Protein AF-A0A1J7H4N3-F1 (afdb_monomer_lite)

Structure (mmCIF, N/CA/C/O backbone):
data_AF-A0A1J7H4N3-F1
#
_entry.id   AF-A0A1J7H4N3-F1
#
loop_
_atom_site.group_PDB
_atom_site.id
_atom_site.type_symbol
_atom_site.label_atom_id
_atom_site.label_alt_id
_atom_site.label_comp_id
_atom_site.label_asym_id
_atom_site.label_entity_id
_atom_site.label_seq_id
_atom_site.pdbx_PDB_ins_code
_atom_site.Cartn_x
_atom_site.Cartn_y
_atom_site.Cartn_z
_atom_site.occupancy
_atom_site.B_iso_or_equiv
_atom_site.auth_seq_id
_atom_site.auth_comp_id
_atom_site.auth_asym_id
_atom_site.auth_atom_id
_atom_site.pdbx_PDB_model_num
ATOM 1 N N . MET A 1 1 ? -33.773 6.136 33.482 1.00 53.31 1 MET A N 1
ATOM 2 C CA . MET A 1 1 ? -32.882 6.706 32.454 1.00 53.31 1 MET A CA 1
ATOM 3 C C . MET A 1 1 ? -32.362 5.553 31.623 1.00 53.31 1 MET A C 1
ATOM 5 O O . MET A 1 1 ? -31.611 4.738 32.151 1.00 53.31 1 MET A O 1
ATOM 9 N N . ASP A 1 2 ? -32.856 5.421 30.395 1.00 66.38 2 ASP A N 1
ATOM 10 C CA . ASP A 1 2 ? -32.559 4.284 29.526 1.00 66.38 2 ASP A CA 1
ATOM 11 C C . ASP A 1 2 ? -31.075 4.214 29.158 1.00 66.38 2 ASP A C 1
ATOM 13 O O . ASP A 1 2 ? -30.423 5.223 28.881 1.00 66.38 2 ASP A O 1
ATOM 17 N N . ARG A 1 3 ? -30.525 2.996 29.202 1.00 74.94 3 ARG A N 1
ATOM 18 C CA . ARG A 1 3 ? -29.147 2.718 28.792 1.00 74.94 3 ARG A CA 1
ATOM 19 C C . ARG A 1 3 ? -29.035 2.945 27.290 1.00 74.94 3 ARG A C 1
ATOM 21 O O . ARG A 1 3 ? -29.624 2.204 26.510 1.00 74.94 3 ARG A O 1
ATOM 28 N N . TYR A 1 4 ? -28.225 3.917 26.886 1.00 70.62 4 TYR A N 1
ATOM 29 C CA . TYR A 1 4 ? -27.806 4.039 25.495 1.00 70.62 4 TYR A CA 1
ATOM 30 C C . TYR A 1 4 ? -27.021 2.791 25.088 1.00 70.62 4 TYR A C 1
ATOM 32 O O . TYR A 1 4 ? -25.940 2.516 25.612 1.00 70.62 4 TYR A O 1
ATOM 40 N N . GLN A 1 5 ? -27.569 2.031 24.144 1.00 72.38 5 GLN A N 1
ATOM 41 C CA . GLN A 1 5 ? -26.867 0.923 23.517 1.00 72.38 5 GLN A CA 1
ATOM 42 C C . GLN A 1 5 ? -25.941 1.496 22.445 1.00 72.38 5 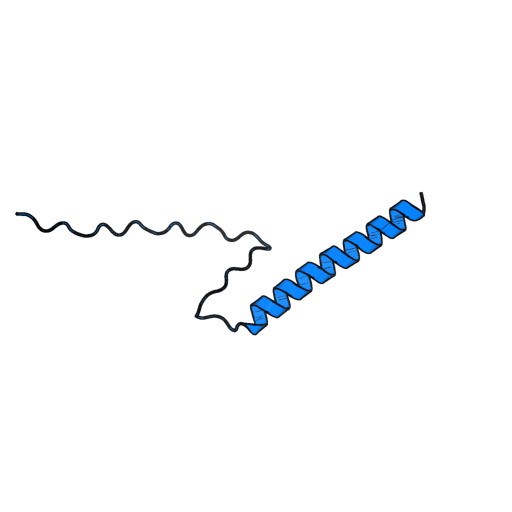GLN A C 1
ATOM 44 O O . GLN A 1 5 ? -26.375 2.239 21.564 1.00 72.38 5 GLN A O 1
ATOM 49 N N . LYS A 1 6 ? -24.643 1.197 22.541 1.00 73.62 6 LYS A N 1
ATOM 50 C CA . LYS A 1 6 ? -23.656 1.640 21.556 1.00 73.62 6 LYS A CA 1
ATOM 51 C C . LYS A 1 6 ? -23.991 0.976 20.220 1.00 73.62 6 LYS A C 1
ATOM 53 O O . LYS A 1 6 ? -23.760 -0.215 20.046 1.00 73.62 6 LYS A O 1
ATOM 58 N N . VAL A 1 7 ? -24.571 1.742 19.300 1.00 71.38 7 VAL A N 1
ATOM 59 C CA . VAL A 1 7 ? -24.866 1.276 17.943 1.00 71.38 7 VAL A CA 1
ATOM 60 C C . VAL A 1 7 ? -23.536 1.123 17.212 1.00 71.38 7 VAL A C 1
ATOM 62 O O . VAL A 1 7 ? -22.878 2.112 16.877 1.00 71.38 7 VAL A O 1
ATOM 65 N N . GLU A 1 8 ? -23.105 -0.118 17.008 1.00 70.06 8 GLU A N 1
ATOM 66 C CA . GLU A 1 8 ? -21.930 -0.422 16.201 1.00 70.06 8 GLU A CA 1
ATOM 67 C C . GLU A 1 8 ? -22.254 -0.117 14.741 1.00 70.06 8 GLU A C 1
ATOM 69 O O . GLU A 1 8 ? -23.005 -0.832 14.081 1.00 70.06 8 GLU A O 1
ATOM 74 N N . LYS A 1 9 ? -21.714 0.993 14.232 1.00 74.56 9 LYS A N 1
ATOM 75 C CA . LYS A 1 9 ? -21.784 1.280 12.802 1.00 74.56 9 LYS A CA 1
ATOM 76 C C . LYS A 1 9 ? -20.931 0.231 12.080 1.00 74.56 9 LYS A C 1
ATOM 78 O O . LYS A 1 9 ? -19.734 0.155 12.380 1.00 74.56 9 LYS A O 1
ATOM 83 N N . PRO A 1 10 ? -21.499 -0.557 11.149 1.00 68.81 10 PRO A N 1
ATOM 84 C CA . PRO A 1 10 ? -20.715 -1.491 10.358 1.00 68.81 10 PRO A CA 1
ATOM 85 C C . PRO A 1 10 ? -19.658 -0.687 9.603 1.00 68.81 10 PRO A C 1
ATOM 87 O O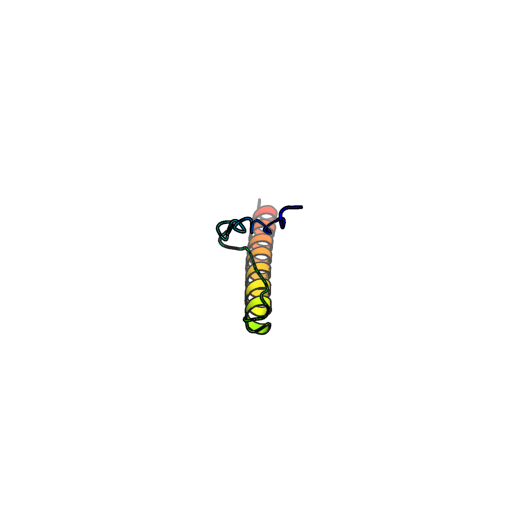 . PRO A 1 10 ? -19.980 0.246 8.867 1.00 68.81 10 PRO A O 1
ATOM 90 N N . LYS A 1 11 ? -18.380 -0.992 9.846 1.00 68.56 11 LYS A N 1
ATOM 91 C CA . LYS A 1 11 ? -17.283 -0.349 9.121 1.00 68.56 11 LYS A CA 1
ATOM 92 C C . LYS A 1 11 ? -17.417 -0.777 7.659 1.00 68.56 11 LYS A C 1
ATOM 94 O O . LYS A 1 11 ? -17.365 -1.981 7.407 1.00 68.56 11 LYS A O 1
ATOM 99 N N . PRO A 1 12 ? -17.600 0.146 6.704 1.00 62.81 12 PRO A N 1
ATOM 100 C CA . PRO A 1 12 ? -17.627 -0.236 5.306 1.00 62.81 12 PRO A CA 1
ATOM 101 C C . PRO A 1 12 ? -16.261 -0.831 4.961 1.00 62.81 12 PRO A C 1
ATOM 103 O O . PRO A 1 12 ? -15.229 -0.165 5.074 1.00 62.81 12 PRO A O 1
ATOM 106 N N . HIS A 1 13 ? -16.240 -2.106 4.577 1.00 62.38 13 HIS A N 1
ATOM 107 C CA . HIS A 1 13 ? -15.095 -2.659 3.874 1.00 62.38 13 HIS A CA 1
ATOM 108 C C . HIS A 1 13 ? -15.113 -2.046 2.480 1.00 62.38 13 HIS A C 1
ATOM 110 O O . HIS A 1 13 ? -15.792 -2.533 1.582 1.00 62.38 13 HIS A O 1
ATOM 116 N N . SER A 1 14 ? -14.418 -0.918 2.330 1.00 71.56 14 SER A N 1
ATOM 117 C CA . SER A 1 14 ? -14.111 -0.376 1.015 1.00 71.56 14 SER A CA 1
ATOM 118 C C . SER A 1 14 ? -13.442 -1.473 0.175 1.00 71.56 14 SER A C 1
ATOM 120 O O . SER A 1 14 ? -12.583 -2.191 0.715 1.00 71.56 14 SER A O 1
ATOM 122 N N . PRO A 1 15 ? -13.838 -1.637 -1.101 1.00 73.88 15 PRO A N 1
ATOM 123 C CA . PRO A 1 15 ? -13.154 -2.556 -1.998 1.00 73.88 15 PRO A CA 1
ATOM 124 C C . PRO A 1 15 ? -11.677 -2.159 -2.074 1.00 73.88 15 PRO A C 1
ATOM 126 O O . PRO A 1 15 ? -11.345 -0.976 -2.038 1.00 73.88 15 PRO A O 1
ATOM 129 N N . ILE A 1 16 ? -10.798 -3.157 -2.084 1.00 71.50 16 ILE A N 1
ATOM 130 C CA . ILE A 1 16 ? -9.351 -2.951 -2.185 1.00 71.50 16 ILE A CA 1
ATOM 131 C C . ILE A 1 16 ? -9.039 -2.736 -3.664 1.00 71.50 16 ILE A C 1
ATOM 133 O O . ILE A 1 16 ? -9.360 -3.608 -4.473 1.00 71.50 16 ILE A O 1
ATOM 137 N N . ASN A 1 17 ? -8.441 -1.597 -4.015 1.00 82.62 17 ASN A N 1
ATOM 138 C CA . ASN A 1 17 ? -7.943 -1.395 -5.377 1.00 82.62 17 ASN A CA 1
ATOM 139 C C . ASN A 1 17 ? -6.665 -2.220 -5.611 1.00 82.62 17 ASN A C 1
ATOM 141 O O . ASN A 1 17 ? -5.953 -2.564 -4.669 1.00 82.62 17 ASN A O 1
ATOM 145 N N . GLU A 1 18 ? -6.350 -2.505 -6.875 1.00 79.81 18 GLU A N 1
ATOM 146 C CA . GLU A 1 18 ? -5.316 -3.480 -7.267 1.00 79.81 18 GLU A CA 1
ATOM 147 C C . GLU A 1 18 ? -3.911 -3.203 -6.692 1.00 79.81 18 GLU A C 1
ATOM 149 O O . GLU A 1 18 ? -3.214 -4.150 -6.342 1.00 79.81 18 GLU A O 1
ATOM 154 N N . ASN A 1 19 ? -3.518 -1.933 -6.518 1.00 84.19 19 ASN A N 1
ATOM 155 C CA . ASN A 1 19 ? -2.188 -1.537 -6.018 1.00 84.19 19 ASN A CA 1
ATOM 156 C C . ASN A 1 19 ? -2.210 -0.930 -4.597 1.00 84.19 19 ASN A C 1
ATOM 158 O O . ASN A 1 19 ? -1.247 -0.287 -4.173 1.00 84.19 19 ASN A O 1
ATOM 162 N N . GLU A 1 20 ? -3.305 -1.089 -3.849 1.00 86.50 20 GLU A N 1
ATOM 163 C CA . GLU A 1 20 ? -3.430 -0.543 -2.493 1.00 86.50 20 GLU A CA 1
ATOM 164 C C . GLU A 1 20 ? -2.859 -1.484 -1.425 1.00 86.50 20 GLU A C 1
ATOM 166 O O . GLU A 1 20 ? -3.303 -2.619 -1.251 1.00 86.50 20 GLU A O 1
ATOM 171 N N . ILE A 1 21 ? -1.912 -0.982 -0.627 1.00 85.62 21 ILE A N 1
ATOM 172 C CA . ILE A 1 21 ? -1.288 -1.750 0.457 1.00 85.62 21 ILE A CA 1
ATOM 173 C C . ILE A 1 21 ? -1.962 -1.417 1.791 1.00 85.62 21 ILE A C 1
ATOM 175 O O . ILE A 1 21 ? -1.832 -0.309 2.310 1.00 85.62 21 ILE A O 1
ATOM 179 N N . ARG A 1 22 ? -2.643 -2.399 2.397 1.00 84.50 22 ARG A N 1
ATOM 180 C CA . ARG A 1 22 ? -3.229 -2.282 3.746 1.00 84.50 22 ARG A CA 1
ATOM 181 C C . ARG A 1 22 ? -2.386 -3.049 4.757 1.00 84.50 22 ARG A C 1
ATOM 183 O O . ARG A 1 22 ? -2.412 -4.276 4.789 1.00 84.50 22 ARG A O 1
ATOM 190 N N . ILE A 1 23 ? -1.673 -2.325 5.613 1.00 84.00 23 ILE A N 1
ATOM 191 C CA . ILE A 1 23 ? -0.866 -2.930 6.675 1.00 84.00 23 ILE A CA 1
ATOM 192 C C . ILE A 1 23 ? -1.785 -3.288 7.847 1.00 84.00 23 ILE A C 1
ATOM 194 O O . ILE A 1 23 ? -2.419 -2.421 8.447 1.00 84.00 23 ILE A O 1
ATOM 198 N N . THR A 1 24 ? -1.864 -4.577 8.168 1.00 82.81 24 THR A N 1
ATOM 199 C CA . THR A 1 24 ? -2.609 -5.104 9.321 1.00 82.81 24 THR A CA 1
ATOM 200 C C . THR A 1 24 ? -1.655 -5.755 10.317 1.00 82.81 24 THR A C 1
ATOM 202 O O . THR A 1 24 ? -0.572 -6.206 9.945 1.00 82.81 24 THR A O 1
ATOM 205 N N . THR A 1 25 ? -2.063 -5.857 11.583 1.00 76.00 25 THR A N 1
ATOM 206 C CA . THR A 1 25 ? -1.268 -6.500 12.648 1.00 76.00 25 THR A CA 1
ATOM 207 C C . THR A 1 25 ? -1.125 -8.018 12.485 1.00 76.00 25 THR A C 1
ATOM 209 O O . THR A 1 25 ? -0.343 -8.632 13.201 1.00 76.00 25 THR A O 1
ATOM 212 N N . GLN A 1 26 ? -1.876 -8.626 11.561 1.00 77.00 26 GLN A N 1
ATOM 213 C CA . GLN A 1 26 ? -1.919 -10.074 11.327 1.00 77.00 26 GLN A CA 1
ATOM 214 C C . GLN A 1 26 ? -0.986 -10.532 10.194 1.00 77.00 26 GLN A C 1
ATOM 216 O O . GLN A 1 26 ? -0.678 -11.717 10.100 1.00 77.00 26 GLN A O 1
ATOM 221 N N . GLY A 1 27 ? -0.545 -9.621 9.321 1.00 79.12 27 GLY A N 1
ATOM 222 C CA . GLY A 1 27 ? 0.314 -9.956 8.183 1.00 79.12 27 GLY A CA 1
ATOM 223 C C . GLY A 1 27 ? 1.806 -9.837 8.494 1.00 79.12 27 GLY A C 1
ATOM 224 O O . GLY A 1 27 ? 2.226 -8.996 9.287 1.00 79.12 27 GLY A O 1
ATOM 225 N N . ALA A 1 28 ? 2.629 -10.641 7.816 1.00 83.25 28 ALA A N 1
ATOM 226 C CA . ALA A 1 28 ? 4.082 -10.512 7.888 1.00 83.25 28 ALA A CA 1
ATOM 227 C C . ALA A 1 28 ? 4.544 -9.206 7.217 1.00 83.25 28 ALA A C 1
ATOM 229 O O . ALA A 1 28 ? 4.336 -9.010 6.018 1.00 83.25 28 ALA A O 1
ATOM 230 N N . ILE A 1 29 ? 5.233 -8.345 7.977 1.00 87.50 29 ILE A N 1
ATOM 231 C CA . ILE A 1 29 ? 5.723 -7.026 7.529 1.00 87.50 29 ILE A CA 1
ATOM 232 C C . ILE A 1 29 ? 6.519 -7.122 6.217 1.00 87.50 29 ILE A C 1
ATOM 234 O O . ILE A 1 29 ? 6.386 -6.276 5.334 1.00 87.50 29 ILE A O 1
ATOM 238 N N . ARG A 1 30 ? 7.306 -8.194 6.064 1.00 88.31 30 ARG A N 1
ATOM 239 C CA . ARG A 1 30 ? 8.167 -8.426 4.900 1.00 88.31 30 ARG A CA 1
ATOM 240 C C . ARG A 1 30 ? 7.396 -8.459 3.580 1.00 88.31 30 ARG A C 1
ATOM 242 O O . ARG A 1 30 ? 7.887 -7.910 2.604 1.00 88.31 30 ARG A O 1
ATOM 249 N N . ASN A 1 31 ? 6.192 -9.029 3.552 1.00 89.06 31 ASN A N 1
ATOM 250 C CA . ASN A 1 31 ? 5.414 -9.152 2.316 1.00 89.06 31 ASN A CA 1
ATOM 251 C C . ASN A 1 31 ? 4.973 -7.779 1.793 1.00 89.06 31 ASN A C 1
ATOM 253 O O . ASN A 1 31 ? 5.036 -7.531 0.592 1.00 89.06 31 ASN A O 1
ATOM 257 N N . TYR A 1 32 ? 4.599 -6.868 2.697 1.00 90.25 32 TYR A N 1
ATOM 258 C CA . TYR A 1 32 ? 4.220 -5.502 2.334 1.00 90.25 32 TYR A CA 1
ATOM 259 C C . TYR A 1 32 ? 5.411 -4.709 1.797 1.00 90.25 32 TYR A C 1
ATOM 261 O O . TYR A 1 32 ? 5.276 -4.013 0.795 1.00 90.25 32 TYR A O 1
ATOM 269 N N . ILE A 1 33 ? 6.583 -4.853 2.427 1.00 91.56 33 ILE A N 1
ATOM 270 C CA . ILE A 1 33 ? 7.815 -4.203 1.965 1.00 91.56 33 ILE A CA 1
ATOM 271 C C . ILE A 1 33 ? 8.195 -4.736 0.582 1.00 91.56 33 ILE A C 1
ATOM 273 O O . ILE A 1 33 ? 8.405 -3.950 -0.334 1.00 91.56 33 ILE A O 1
ATOM 277 N N . THR A 1 34 ? 8.227 -6.060 0.408 1.00 93.31 34 THR A N 1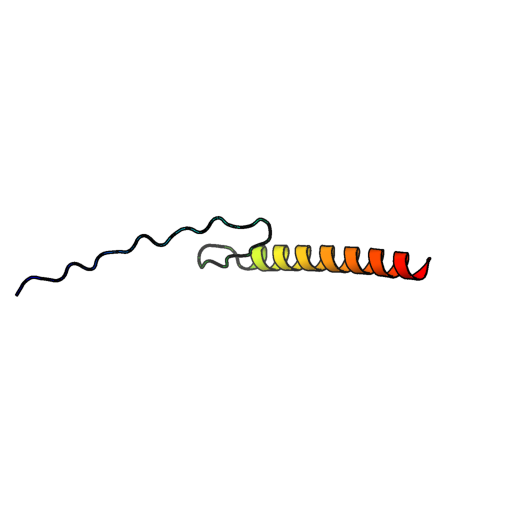
ATOM 278 C CA . THR A 1 34 ? 8.581 -6.687 -0.871 1.00 93.31 34 THR A CA 1
ATOM 279 C C . THR A 1 34 ? 7.634 -6.263 -1.994 1.00 93.31 34 THR A C 1
ATOM 281 O O . THR A 1 34 ? 8.091 -5.885 -3.074 1.00 93.31 34 THR A O 1
ATOM 284 N N . TYR A 1 35 ? 6.326 -6.251 -1.741 1.00 92.00 35 TYR A N 1
ATOM 285 C CA . TYR A 1 35 ? 5.354 -5.808 -2.735 1.00 92.00 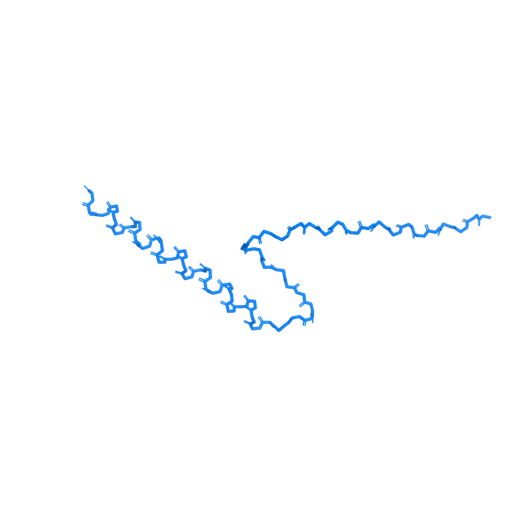35 TYR A CA 1
ATOM 286 C C . TYR A 1 35 ? 5.512 -4.315 -3.075 1.00 92.00 35 TYR A C 1
ATOM 288 O O . TYR A 1 35 ? 5.619 -3.972 -4.252 1.00 92.00 35 TYR A O 1
ATOM 296 N N . ALA A 1 36 ? 5.660 -3.436 -2.076 1.00 93.12 36 ALA A N 1
ATOM 297 C CA . ALA A 1 36 ? 5.917 -2.011 -2.304 1.00 93.12 36 ALA A CA 1
ATOM 298 C C . ALA A 1 36 ? 7.183 -1.772 -3.145 1.00 93.12 36 ALA A C 1
ATOM 300 O O . ALA A 1 36 ? 7.165 -0.970 -4.079 1.00 93.12 36 ALA A O 1
ATOM 301 N N . THR A 1 37 ? 8.267 -2.504 -2.863 1.00 94.62 37 THR A N 1
ATOM 302 C CA . THR A 1 37 ? 9.506 -2.401 -3.645 1.00 94.62 37 THR A CA 1
ATOM 303 C C . THR A 1 37 ? 9.324 -2.867 -5.088 1.00 94.62 37 THR A C 1
ATOM 305 O O . THR A 1 37 ? 9.849 -2.225 -5.994 1.00 94.62 37 THR A O 1
ATOM 308 N N . SER A 1 38 ? 8.532 -3.921 -5.325 1.00 92.81 38 SER A N 1
ATOM 309 C CA . SER A 1 38 ? 8.238 -4.373 -6.691 1.00 92.81 38 SER A CA 1
ATOM 310 C C . SER A 1 38 ? 7.435 -3.343 -7.488 1.00 92.81 38 SER A C 1
ATOM 312 O O . SER A 1 38 ? 7.753 -3.102 -8.649 1.00 92.81 38 SER A O 1
ATOM 314 N N . LEU A 1 39 ? 6.456 -2.678 -6.860 1.00 91.31 39 LEU A N 1
ATOM 315 C CA . LEU A 1 39 ? 5.685 -1.619 -7.510 1.00 91.31 39 LEU A CA 1
ATOM 316 C C . LEU A 1 39 ? 6.601 -0.467 -7.938 1.00 91.31 39 LEU A C 1
ATOM 318 O O . LEU A 1 39 ? 6.565 -0.057 -9.095 1.00 91.31 39 LEU A O 1
ATOM 322 N N . LEU A 1 40 ? 7.472 0.007 -7.042 1.00 92.25 40 LEU A N 1
ATOM 323 C CA . LEU A 1 40 ? 8.417 1.087 -7.348 1.00 92.25 40 LEU A CA 1
ATOM 324 C C . LEU A 1 40 ? 9.358 0.737 -8.510 1.00 92.25 40 LEU A C 1
ATOM 326 O O . LEU A 1 40 ? 9.549 1.560 -9.401 1.00 92.25 40 LEU A O 1
ATOM 330 N N . GLN A 1 41 ? 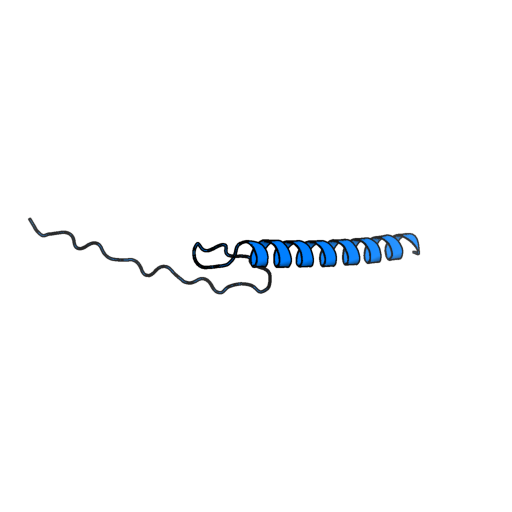9.881 -0.490 -8.552 1.00 91.69 41 GLN A N 1
ATOM 331 C CA . GLN A 1 41 ? 10.769 -0.940 -9.627 1.00 91.69 41 GLN A CA 1
ATOM 332 C C . GLN A 1 41 ? 10.068 -0.973 -11.000 1.00 91.69 41 GLN A C 1
ATOM 334 O O . GLN A 1 41 ? 10.668 -0.635 -12.026 1.00 91.69 41 GLN A O 1
ATOM 339 N N . VAL A 1 42 ? 8.785 -1.349 -11.038 1.00 88.94 42 VAL A N 1
ATOM 340 C CA . VAL A 1 42 ? 7.978 -1.321 -12.270 1.00 88.94 42 VAL A CA 1
ATOM 341 C C . VAL A 1 42 ? 7.773 0.115 -12.753 1.00 88.94 42 VAL A C 1
ATOM 343 O O . VAL A 1 42 ? 7.944 0.392 -13.940 1.00 88.94 42 VAL A O 1
ATOM 346 N N . TYR A 1 43 ? 7.476 1.052 -11.851 1.00 89.75 43 TYR A N 1
ATOM 347 C CA . TYR A 1 43 ? 7.339 2.459 -12.230 1.00 89.75 43 TYR A CA 1
ATOM 348 C C . TYR A 1 43 ? 8.659 3.058 -12.718 1.00 89.75 43 TYR A C 1
ATOM 350 O O . TYR A 1 43 ? 8.657 3.768 -13.718 1.00 89.75 43 TYR A O 1
ATOM 358 N N . GLU A 1 44 ? 9.785 2.745 -12.077 1.00 87.81 44 GLU A N 1
ATOM 359 C CA . GLU A 1 44 ? 11.104 3.249 -12.477 1.00 87.81 44 GLU A CA 1
ATOM 360 C C . GLU A 1 44 ? 11.541 2.711 -13.847 1.00 87.81 44 GLU A C 1
ATOM 362 O O . GLU A 1 44 ? 12.018 3.467 -14.696 1.00 87.81 44 GLU A O 1
ATOM 367 N N . SER A 1 45 ? 11.321 1.421 -14.109 1.00 85.06 45 SER A N 1
ATOM 368 C CA . SER A 1 45 ? 11.608 0.824 -15.420 1.00 85.06 45 SER A CA 1
ATOM 369 C C . SER A 1 45 ? 10.718 1.397 -16.527 1.00 85.06 45 SER A C 1
ATOM 371 O O . SER A 1 45 ? 11.218 1.707 -17.613 1.00 85.06 45 SER A O 1
ATOM 373 N N . ALA A 1 46 ? 9.433 1.629 -16.248 1.00 83.69 46 ALA A N 1
ATOM 374 C CA . ALA A 1 46 ? 8.536 2.325 -17.166 1.00 83.69 46 ALA A CA 1
ATOM 375 C C . ALA A 1 46 ? 8.990 3.774 -17.421 1.00 83.69 46 ALA A C 1
ATOM 377 O O . ALA A 1 46 ? 8.998 4.226 -18.566 1.00 83.69 46 ALA A O 1
ATOM 378 N N . PHE A 1 47 ? 9.438 4.484 -16.381 1.00 78.06 47 PHE A N 1
ATOM 379 C CA . PHE A 1 47 ? 9.949 5.851 -16.497 1.00 78.06 47 PHE A CA 1
ATOM 380 C C . PHE A 1 47 ? 11.230 5.917 -17.333 1.00 78.06 47 PHE A C 1
ATOM 382 O O . PHE A 1 47 ? 11.363 6.774 -18.206 1.00 78.06 47 PHE A O 1
ATOM 389 N N . SER A 1 48 ? 12.149 4.972 -17.116 1.00 80.69 48 SER A N 1
ATOM 390 C CA . SER A 1 48 ? 13.365 4.825 -17.915 1.00 80.69 48 SER A CA 1
ATOM 391 C C . SER A 1 48 ? 13.021 4.587 -19.385 1.00 80.69 48 SER A C 1
ATOM 393 O O . SER A 1 48 ? 13.507 5.309 -20.253 1.00 80.69 48 SER A O 1
ATOM 395 N N . SER A 1 49 ? 12.094 3.669 -19.671 1.00 77.00 49 SER A N 1
ATOM 396 C CA . SER A 1 49 ? 11.663 3.371 -21.039 1.00 77.00 49 SER A CA 1
ATOM 397 C C . SER A 1 49 ? 11.039 4.586 -21.740 1.00 77.00 49 SER A C 1
ATOM 399 O O . SER A 1 49 ? 11.417 4.893 -22.870 1.00 77.00 49 SER A O 1
ATOM 401 N N . ILE A 1 50 ? 10.179 5.345 -21.050 1.00 81.75 50 ILE A N 1
ATOM 402 C CA . ILE A 1 50 ? 9.604 6.597 -21.570 1.00 81.75 50 ILE A CA 1
ATOM 403 C C . ILE A 1 50 ? 10.698 7.641 -21.817 1.00 81.75 50 ILE A C 1
ATOM 405 O O . ILE A 1 50 ? 10.694 8.295 -22.856 1.00 81.75 50 ILE A O 1
ATOM 409 N N . SER A 1 51 ? 11.653 7.790 -20.896 1.00 79.50 51 SER A N 1
ATOM 410 C CA . SER A 1 51 ? 12.739 8.769 -21.028 1.00 79.50 51 SER A CA 1
ATOM 411 C C . SER A 1 51 ? 13.696 8.446 -22.181 1.00 79.50 51 SER A C 1
ATOM 413 O O . SER A 1 51 ? 14.120 9.349 -22.899 1.00 79.50 51 SER A O 1
ATOM 415 N N . VAL A 1 52 ? 14.000 7.163 -22.399 1.00 79.19 52 VAL A N 1
ATOM 416 C CA . VAL A 1 52 ? 14.807 6.692 -23.531 1.00 79.19 52 VAL A CA 1
ATOM 417 C C . VAL A 1 52 ? 14.051 6.920 -24.836 1.00 79.19 52 VAL A C 1
ATOM 419 O O . VAL A 1 52 ? 14.635 7.410 -25.798 1.00 79.19 52 VAL A O 1
ATOM 422 N N . TRP A 1 53 ? 12.749 6.634 -24.855 1.00 76.81 53 TRP A N 1
ATOM 423 C CA . TRP A 1 53 ? 11.904 6.852 -26.024 1.00 76.81 53 TRP A CA 1
ATOM 424 C C . TRP A 1 53 ? 11.800 8.337 -26.398 1.00 76.81 53 TRP A C 1
ATOM 426 O O . TRP A 1 53 ? 12.009 8.685 -27.557 1.00 76.81 53 TRP A O 1
ATOM 436 N N . LEU A 1 54 ? 11.593 9.227 -25.418 1.00 76.56 54 LEU A N 1
ATOM 437 C CA . LEU A 1 54 ? 11.558 10.678 -25.641 1.00 76.56 54 LEU A CA 1
ATOM 438 C C . LEU A 1 54 ? 12.888 11.240 -26.159 1.00 76.56 54 LEU A C 1
ATOM 440 O O . LEU A 1 54 ? 12.898 12.262 -26.829 1.00 76.56 54 LEU A O 1
ATOM 444 N N . ARG A 1 55 ? 14.011 10.602 -25.818 1.00 76.56 55 ARG A N 1
ATOM 445 C CA . ARG A 1 55 ? 15.355 11.033 -26.221 1.00 76.56 55 ARG A CA 1
ATOM 446 C C . ARG A 1 55 ? 15.739 10.563 -27.632 1.00 76.56 55 ARG A C 1
ATOM 448 O O . ARG A 1 55 ? 16.747 11.026 -28.157 1.00 76.56 55 ARG A O 1
ATOM 455 N N . CYS A 1 56 ? 14.970 9.644 -28.218 1.00 66.62 56 CYS A N 1
ATOM 456 C CA . CYS A 1 56 ? 15.150 9.141 -29.584 1.00 66.62 56 CYS A CA 1
ATOM 457 C C . CYS A 1 56 ? 14.209 9.786 -30.620 1.00 66.62 56 CYS A C 1
ATOM 459 O O . CYS A 1 56 ? 14.366 9.499 -31.807 1.00 66.62 56 CYS A O 1
ATOM 461 N N . ILE A 1 57 ? 13.255 10.617 -30.189 1.00 73.50 57 ILE A N 1
ATOM 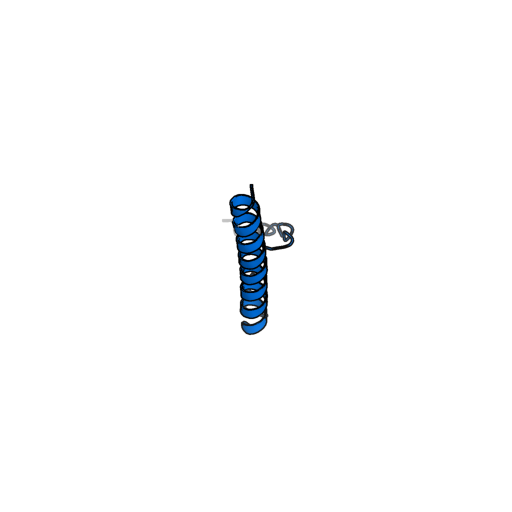462 C CA . ILE A 1 57 ? 12.404 11.472 -31.040 1.00 73.50 57 ILE A CA 1
ATOM 463 C C . ILE A 1 57 ? 13.087 12.822 -31.254 1.00 73.50 57 ILE A C 1
ATOM 465 O O . ILE A 1 57 ? 13.016 13.321 -32.398 1.00 73.50 57 ILE A O 1
#

Foldseek 3Di:
DDDDDPPDDPDDPDDADPLDDDDDPPDDPVVSVVSVVVVVVVVVVVVVVVVVVVVVD

pLDDT: mean 80.03, std 9.19, range [53.31, 94.62]

Organism: Lupinus angustifolius (NCBI:txid3871)

Sequence (57 aa):
MDRYQKVEKPKPHSPINENEIRITTQGAIRNYITYATSLLQVYESAFSSISVWLRCI

Radius of gyration: 21.62 Å; chains: 1; bounding box: 48×22×64 Å

Secondary structure (DSSP, 8-state):
--------PPPP-PPPPTT-----TTS-HHHHHHHHHHHHHHHHHHHHHHHHHHH--

InterPro domains:
  IPR036882 Alba-like domain superfamily [G3DSA:3.30.110.20] (11-54)
  IPR051958 Alba-like nucleic acid-binding [PTHR13516] (1-43)